Protein AF-S8DNJ2-F1 (afdb_monomer_lite)

Secondary structure (DSSP, 8-state):
-THHHHTT--HHHHHHHHTS-HHHHHHHHHHHHHHHHHHHHTT-HHHHHT--GGGT-

Foldseek 3Di:
DVCVVQPPDDPVLVVVVVVDDPVVVVVVVVVLVVQCVVCVVVVNNVRSVPDDSVVVD

pLDDT: mean 82.3, std 10.47, range [54.94, 96.69]

Radius of gyration: 12.94 Å; chains: 1; bounding box: 25×30×30 Å

Structure (mmCIF, N/CA/C/O backbone):
data_AF-S8DNJ2-F1
#
_entry.id   AF-S8DNJ2-F1
#
loop_
_atom_site.group_PDB
_atom_site.id
_atom_site.type_symbol
_atom_site.label_atom_id
_atom_site.label_alt_id
_atom_site.label_comp_id
_atom_site.label_asym_id
_atom_site.label_entity_id
_atom_site.label_seq_id
_atom_site.pdbx_PDB_ins_code
_atom_site.Cartn_x
_atom_site.Cartn_y
_atom_site.Cartn_z
_atom_site.occupancy
_atom_site.B_iso_or_equiv
_atom_site.auth_seq_id
_atom_site.auth_comp_id
_atom_site.auth_asym_id
_atom_site.auth_atom_id
_atom_site.pdbx_PDB_model_num
ATOM 1 N N . ASP A 1 1 ? 1.944 -21.100 -9.484 1.00 57.41 1 ASP 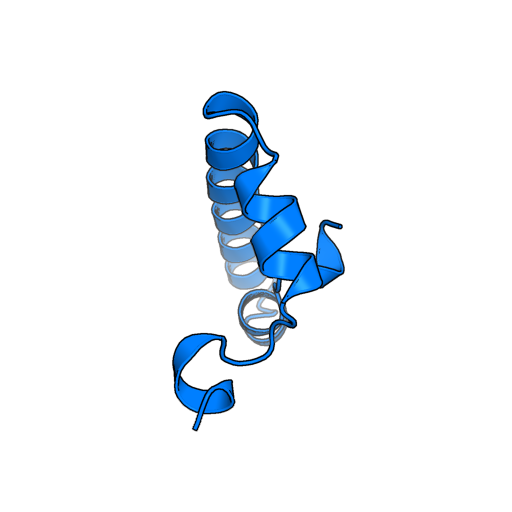A N 1
ATOM 2 C CA . ASP A 1 1 ? 0.932 -20.296 -10.200 1.00 57.41 1 ASP A CA 1
ATOM 3 C C . ASP A 1 1 ? 1.183 -18.817 -9.963 1.00 57.41 1 ASP A C 1
ATOM 5 O O . ASP A 1 1 ? 1.378 -18.436 -8.820 1.00 57.41 1 ASP A O 1
ATOM 9 N N . GLU A 1 2 ? 1.190 -17.979 -11.000 1.00 54.94 2 GLU A N 1
ATOM 10 C CA . GLU A 1 2 ? 1.474 -16.528 -10.901 1.00 54.94 2 GLU A CA 1
ATOM 11 C C . GLU A 1 2 ? 0.551 -15.788 -9.907 1.00 54.94 2 GLU A C 1
ATOM 13 O O . GLU A 1 2 ? 0.975 -14.855 -9.225 1.00 54.94 2 GLU A O 1
ATOM 18 N N . ARG A 1 3 ? -0.675 -16.292 -9.710 1.00 55.38 3 ARG A N 1
ATOM 19 C CA . ARG A 1 3 ? -1.624 -15.811 -8.689 1.00 55.38 3 ARG A CA 1
ATOM 20 C C . ARG A 1 3 ? -1.134 -15.954 -7.246 1.00 55.38 3 ARG A C 1
ATOM 22 O O . ARG A 1 3 ? -1.549 -15.176 -6.395 1.00 55.38 3 ARG A O 1
ATOM 29 N N . SER A 1 4 ? -0.259 -16.916 -6.939 1.00 65.06 4 SER A N 1
ATOM 30 C CA . SER A 1 4 ? 0.242 -17.082 -5.567 1.00 65.06 4 SER A CA 1
ATOM 31 C C . SER A 1 4 ? 1.256 -16.007 -5.171 1.00 65.06 4 SER A C 1
ATOM 33 O O . SER A 1 4 ? 1.528 -15.849 -3.987 1.00 65.06 4 SER A O 1
ATOM 35 N N . ILE A 1 5 ? 1.839 -15.303 -6.148 1.00 73.69 5 ILE A N 1
ATOM 36 C CA . ILE A 1 5 ? 2.880 -14.290 -5.925 1.00 73.69 5 ILE A CA 1
ATOM 37 C C . ILE A 1 5 ? 2.258 -12.892 -5.813 1.00 73.69 5 ILE A C 1
ATOM 39 O O . ILE A 1 5 ? 2.675 -12.102 -4.972 1.00 73.69 5 ILE A O 1
ATOM 43 N N . LEU A 1 6 ? 1.247 -12.598 -6.636 1.00 72.19 6 LEU A N 1
ATOM 44 C CA . LEU A 1 6 ? 0.644 -11.264 -6.753 1.00 72.19 6 LEU A CA 1
ATOM 45 C C . LEU A 1 6 ? -0.539 -11.026 -5.796 1.00 72.19 6 LEU A C 1
ATOM 47 O O . LEU A 1 6 ? -0.945 -9.881 -5.571 1.00 72.19 6 LEU A O 1
ATOM 51 N N . GLY A 1 7 ? -1.077 -12.092 -5.196 1.00 80.44 7 GLY A N 1
ATOM 52 C CA . GLY A 1 7 ? -2.277 -12.014 -4.368 1.00 80.44 7 GLY A CA 1
ATOM 53 C C . GLY A 1 7 ? -3.485 -11.573 -5.196 1.00 80.44 7 GLY A C 1
ATOM 54 O O . GLY A 1 7 ? -3.751 -12.143 -6.250 1.00 80.44 7 GLY A O 1
ATOM 55 N N . ASP A 1 8 ? -4.200 -10.558 -4.711 1.00 80.06 8 ASP A N 1
ATOM 56 C CA . ASP A 1 8 ? -5.406 -10.004 -5.352 1.00 80.06 8 ASP A CA 1
ATOM 57 C C . ASP A 1 8 ? -5.098 -8.894 -6.383 1.00 80.06 8 ASP A C 1
ATOM 59 O O . ASP A 1 8 ? -6.010 -8.247 -6.893 1.00 80.06 8 ASP A O 1
ATOM 63 N N . ASN A 1 9 ? -3.814 -8.641 -6.664 1.00 82.50 9 ASN A N 1
ATOM 64 C CA . ASN A 1 9 ? -3.362 -7.596 -7.588 1.00 82.50 9 ASN A CA 1
AT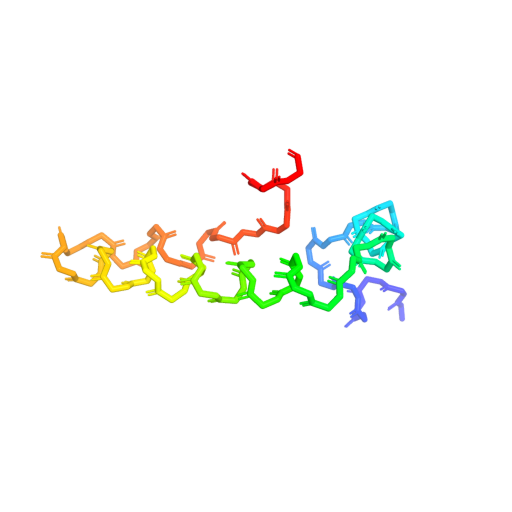OM 65 C C . ASN A 1 9 ? -3.084 -8.176 -8.982 1.00 82.50 9 ASN A C 1
ATOM 67 O O . ASN A 1 9 ? -2.662 -9.329 -9.102 1.00 82.50 9 ASN A O 1
ATOM 71 N N . ASP A 1 10 ? -3.264 -7.363 -10.023 1.00 85.06 10 ASP A N 1
ATOM 72 C CA . ASP A 1 10 ? -2.865 -7.714 -11.390 1.00 85.06 10 ASP A CA 1
ATOM 73 C C . ASP A 1 10 ? -1.447 -7.202 -11.713 1.00 85.06 10 ASP A C 1
ATOM 75 O O . ASP A 1 10 ? -0.863 -6.387 -10.993 1.00 85.06 10 ASP A O 1
ATOM 79 N N . VAL A 1 11 ? -0.879 -7.666 -12.826 1.00 87.69 11 VAL A N 1
ATOM 80 C CA . VAL A 1 11 ? 0.436 -7.258 -13.336 1.00 87.69 11 VAL A CA 1
ATOM 81 C C . VAL A 1 11 ? 0.510 -5.743 -13.539 1.00 87.69 11 VAL A C 1
ATOM 83 O O . VAL A 1 11 ? 1.527 -5.132 -13.212 1.00 87.69 11 VAL A O 1
ATOM 86 N N . ASP A 1 12 ? -0.572 -5.118 -14.008 1.00 87.62 12 ASP A N 1
ATOM 87 C CA . ASP A 1 12 ? -0.642 -3.664 -14.182 1.00 87.62 12 ASP A CA 1
ATOM 88 C C . ASP A 1 12 ? -0.534 -2.895 -12.858 1.00 87.62 12 ASP A C 1
ATOM 90 O O . ASP A 1 12 ? 0.016 -1.793 -12.830 1.00 87.62 12 ASP A O 1
ATOM 94 N N . ASP A 1 13 ? -1.030 -3.462 -11.756 1.00 85.12 13 ASP A N 1
ATOM 95 C CA . ASP A 1 13 ? -0.953 -2.822 -10.441 1.00 85.12 13 ASP A CA 1
ATOM 96 C C . ASP A 1 13 ? 0.485 -2.853 -9.908 1.00 85.12 13 ASP A C 1
ATOM 98 O O . ASP A 1 13 ? 0.953 -1.879 -9.316 1.00 85.12 13 ASP A O 1
ATOM 102 N N . VAL A 1 14 ? 1.222 -3.936 -10.183 1.00 85.25 14 VAL A N 1
ATOM 103 C CA . VAL A 1 14 ? 2.660 -4.019 -9.885 1.00 85.25 14 VAL A CA 1
ATOM 104 C C . VAL A 1 14 ? 3.458 -3.078 -10.774 1.00 85.25 14 VAL A C 1
ATOM 106 O O . VAL A 1 14 ? 4.329 -2.370 -10.277 1.00 85.25 14 VAL A O 1
ATOM 109 N N . HIS A 1 15 ? 3.150 -3.026 -12.070 1.00 89.38 15 HIS A N 1
ATOM 110 C CA . HIS A 1 15 ? 3.814 -2.108 -12.990 1.00 89.38 15 HIS A CA 1
ATOM 111 C C . HIS A 1 15 ? 3.609 -0.646 -12.568 1.00 89.38 15 HIS A C 1
ATOM 113 O O . HIS A 1 15 ? 4.562 0.132 -12.551 1.00 89.38 15 HIS A O 1
ATOM 119 N N . TRP A 1 16 ? 2.388 -0.278 -12.169 1.00 91.19 16 TRP A N 1
ATOM 120 C CA . TRP A 1 16 ? 2.098 1.037 -11.601 1.00 91.19 16 TRP A CA 1
ATOM 121 C C . TRP A 1 16 ? 2.891 1.289 -10.314 1.00 91.19 16 TRP A C 1
ATOM 123 O O . TRP A 1 16 ? 3.558 2.316 -10.220 1.00 91.19 16 TRP A O 1
ATOM 133 N N . LEU A 1 17 ? 2.906 0.347 -9.365 1.00 89.25 17 LEU A N 1
ATOM 134 C CA . LEU A 1 17 ? 3.671 0.491 -8.122 1.00 89.25 17 LEU A CA 1
ATOM 135 C C . LEU A 1 17 ? 5.173 0.696 -8.392 1.00 89.25 17 LEU A C 1
ATOM 137 O O . LEU A 1 17 ? 5.806 1.529 -7.752 1.00 89.25 17 LEU A O 1
ATOM 141 N N . CYS A 1 18 ? 5.733 -0.019 -9.372 1.00 90.81 18 CYS A N 1
ATOM 142 C CA . CYS A 1 18 ? 7.126 0.127 -9.801 1.00 90.81 18 CYS A CA 1
ATOM 143 C C . CYS A 1 18 ? 7.420 1.442 -10.542 1.00 90.81 18 CYS A C 1
ATOM 145 O O . CYS A 1 18 ? 8.589 1.774 -10.726 1.00 90.81 18 CYS A O 1
ATOM 147 N N . SER A 1 19 ? 6.394 2.173 -10.985 1.00 94.19 19 SER A N 1
ATOM 148 C CA . SER A 1 19 ? 6.550 3.479 -11.638 1.00 94.19 19 SER A CA 1
ATOM 149 C C . SER A 1 19 ? 6.630 4.652 -10.654 1.00 94.19 19 SER A C 1
ATOM 151 O O . SER A 1 19 ? 6.964 5.762 -11.063 1.00 94.19 19 SER A O 1
ATOM 153 N N . LEU A 1 20 ? 6.341 4.409 -9.372 1.00 94.69 20 LEU A N 1
ATOM 154 C CA . LEU A 1 20 ? 6.343 5.427 -8.325 1.00 94.69 20 LEU A CA 1
ATOM 155 C C . LEU A 1 20 ? 7.759 5.749 -7.839 1.00 94.69 20 LEU A C 1
ATOM 157 O O . LEU A 1 20 ? 8.630 4.883 -7.754 1.00 94.69 20 LEU A O 1
ATOM 161 N N . SER A 1 21 ? 7.967 7.004 -7.452 1.00 96.69 21 SER A N 1
ATOM 162 C CA . SER A 1 21 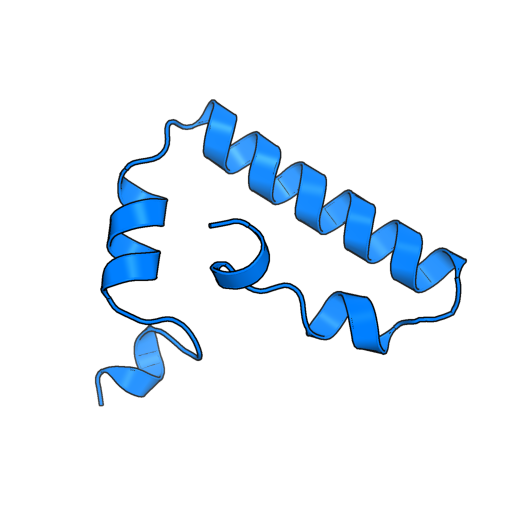? 9.148 7.425 -6.702 1.00 96.69 21 SER A CA 1
ATOM 163 C C . SER A 1 21 ? 9.112 6.933 -5.249 1.00 96.69 21 SER A C 1
ATOM 165 O O . SER A 1 21 ? 8.061 6.597 -4.704 1.00 96.69 21 SER A O 1
ATOM 167 N N . GLU A 1 22 ? 10.269 6.942 -4.583 1.00 95.25 22 GLU A N 1
ATOM 168 C CA . GLU A 1 22 ? 10.394 6.572 -3.164 1.00 95.25 22 GLU A CA 1
ATOM 169 C C . GLU A 1 22 ? 9.445 7.384 -2.268 1.00 95.25 22 GLU A C 1
ATOM 171 O O . GLU A 1 22 ? 8.724 6.816 -1.454 1.00 95.25 22 GLU A O 1
ATOM 176 N N . SER A 1 23 ? 9.351 8.700 -2.486 1.00 95.75 23 SER A N 1
ATOM 177 C CA . SER A 1 23 ? 8.462 9.574 -1.710 1.00 95.75 23 SER A CA 1
ATOM 178 C C . SER A 1 23 ? 6.975 9.276 -1.933 1.00 95.75 23 SER A C 1
ATOM 180 O O . SER A 1 23 ? 6.168 9.432 -1.018 1.00 95.75 23 SER A O 1
ATOM 182 N N . GLU A 1 24 ? 6.595 8.844 -3.137 1.00 95.00 24 GLU A N 1
ATOM 183 C CA . GLU A 1 24 ? 5.226 8.406 -3.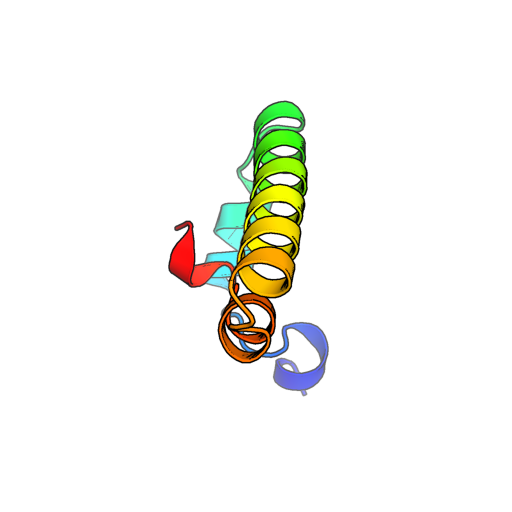425 1.00 95.00 24 GLU A CA 1
ATOM 184 C C . GLU A 1 24 ? 4.923 7.069 -2.740 1.00 95.00 24 GLU A C 1
ATOM 186 O O . GLU A 1 24 ? 3.849 6.907 -2.164 1.00 95.00 24 GLU A O 1
ATOM 191 N N . ILE A 1 25 ? 5.880 6.138 -2.717 1.00 93.56 25 ILE A N 1
ATOM 192 C CA . ILE A 1 25 ? 5.754 4.875 -1.978 1.00 93.56 25 ILE A CA 1
ATOM 193 C C . ILE A 1 25 ? 5.619 5.140 -0.470 1.00 93.56 25 ILE A C 1
ATOM 195 O O . ILE A 1 25 ? 4.723 4.583 0.171 1.00 93.56 25 ILE A O 1
ATOM 199 N N . ASP A 1 26 ? 6.437 6.029 0.093 1.00 93.62 26 ASP A N 1
ATOM 200 C CA . ASP A 1 26 ? 6.345 6.433 1.501 1.00 93.62 26 ASP A CA 1
ATOM 201 C C . ASP A 1 26 ? 4.979 7.043 1.833 1.00 93.62 26 ASP A C 1
ATOM 203 O O . ASP A 1 26 ? 4.374 6.722 2.863 1.00 93.62 26 ASP A O 1
ATOM 207 N N . LEU A 1 27 ? 4.444 7.878 0.936 1.00 93.31 27 LEU A N 1
ATOM 208 C CA . LEU A 1 27 ? 3.104 8.442 1.075 1.00 93.31 27 LEU A CA 1
ATOM 209 C C . LEU A 1 27 ? 2.033 7.343 1.106 1.00 93.31 27 LEU A C 1
ATOM 211 O O . LEU A 1 27 ? 1.140 7.392 1.955 1.00 93.31 27 LEU A O 1
ATOM 215 N N . LEU A 1 28 ? 2.122 6.335 0.233 1.00 91.00 28 LEU A N 1
ATOM 216 C CA . LEU A 1 28 ? 1.191 5.201 0.227 1.00 91.00 28 LEU A CA 1
ATOM 217 C C . LEU A 1 28 ? 1.242 4.403 1.539 1.00 91.00 28 LEU A C 1
ATOM 219 O O . LEU A 1 28 ? 0.198 4.006 2.068 1.00 91.00 28 LEU A O 1
ATOM 223 N N . ILE A 1 29 ? 2.436 4.195 2.099 1.00 90.06 29 ILE A N 1
ATOM 224 C CA . ILE A 1 29 ? 2.631 3.508 3.386 1.00 90.06 29 ILE A CA 1
ATOM 225 C C . ILE A 1 29 ? 2.016 4.321 4.536 1.00 90.06 29 ILE A C 1
ATOM 227 O O . ILE A 1 29 ? 1.295 3.770 5.382 1.00 90.06 29 ILE A O 1
ATOM 231 N N . ALA A 1 30 ? 2.258 5.633 4.561 1.00 92.38 30 ALA A N 1
ATOM 232 C CA . ALA A 1 30 ? 1.682 6.533 5.554 1.00 92.38 30 ALA A CA 1
ATOM 233 C C . ALA A 1 30 ? 0.148 6.556 5.462 1.00 92.38 30 ALA A C 1
ATOM 235 O O . ALA A 1 30 ? -0.537 6.407 6.477 1.00 92.38 30 ALA A O 1
ATOM 236 N N . LEU A 1 31 ? -0.398 6.653 4.247 1.00 89.81 31 LEU A N 1
ATOM 237 C CA . LEU A 1 31 ? -1.837 6.653 3.999 1.00 89.81 31 LEU A CA 1
ATOM 238 C C . LEU A 1 31 ? -2.498 5.359 4.489 1.00 89.81 31 LEU A C 1
ATOM 240 O O . LEU A 1 31 ? -3.505 5.411 5.197 1.00 89.81 31 LEU A O 1
ATOM 244 N N . LYS A 1 32 ? -1.899 4.200 4.191 1.00 88.12 32 LYS A N 1
ATOM 245 C CA . LYS A 1 32 ? -2.377 2.902 4.689 1.00 88.12 32 LYS A CA 1
ATOM 246 C C . LYS A 1 32 ? -2.438 2.866 6.218 1.00 88.12 32 LYS A C 1
ATOM 248 O O . LYS A 1 32 ? -3.399 2.351 6.789 1.00 88.12 32 LYS A O 1
ATOM 253 N N . SER A 1 33 ? -1.432 3.434 6.881 1.00 89.56 33 SER A N 1
ATOM 254 C CA . SER A 1 33 ? -1.372 3.509 8.344 1.00 89.56 33 SER A CA 1
ATOM 255 C C . SER A 1 33 ? -2.466 4.413 8.919 1.00 89.56 33 SER A C 1
ATOM 257 O O . SER A 1 33 ? -3.129 4.034 9.882 1.00 89.56 33 SER A O 1
ATOM 259 N N . VAL A 1 34 ? -2.716 5.571 8.299 1.00 89.19 34 VAL A N 1
ATOM 260 C CA . VAL A 1 34 ? -3.802 6.483 8.700 1.00 89.19 34 VAL A CA 1
ATOM 261 C C . VAL A 1 34 ? -5.163 5.811 8.551 1.00 89.19 34 VAL A C 1
ATOM 263 O O . VAL A 1 34 ? -5.952 5.830 9.490 1.00 89.19 34 VAL A O 1
ATOM 266 N N . ILE A 1 35 ? -5.426 5.164 7.414 1.00 86.06 35 ILE A N 1
ATOM 267 C CA . ILE A 1 35 ? -6.698 4.471 7.165 1.00 86.06 35 ILE A CA 1
ATOM 268 C C . ILE A 1 35 ? -6.918 3.356 8.185 1.00 86.06 35 ILE A C 1
ATOM 270 O O . ILE A 1 35 ? -8.016 3.236 8.728 1.00 86.06 35 ILE A O 1
ATOM 274 N N . LYS A 1 36 ? -5.875 2.574 8.491 1.00 85.94 36 LYS A N 1
ATOM 275 C CA . LYS A 1 36 ? -5.940 1.539 9.525 1.00 85.94 36 LYS A CA 1
ATOM 276 C C . LYS A 1 36 ? -6.301 2.137 10.888 1.00 85.94 36 LYS A C 1
ATOM 278 O O . LYS A 1 36 ? -7.241 1.665 11.520 1.00 85.94 36 LYS A O 1
ATOM 283 N N . ASN A 1 37 ? -5.616 3.200 11.302 1.00 87.94 37 ASN A N 1
ATOM 284 C CA . ASN A 1 37 ? -5.890 3.867 12.576 1.00 87.94 37 ASN A CA 1
ATOM 285 C C . ASN A 1 37 ? -7.311 4.455 12.618 1.00 87.94 37 ASN A C 1
ATOM 287 O O . ASN A 1 37 ? -7.991 4.359 13.636 1.00 87.94 37 ASN A O 1
ATOM 291 N N . CYS A 1 38 ? -7.787 5.035 11.513 1.00 86.12 38 CYS A N 1
ATOM 292 C CA . CYS A 1 38 ? -9.155 5.538 11.404 1.00 86.12 38 CYS A CA 1
ATOM 293 C C . CYS A 1 38 ? -10.187 4.413 11.522 1.00 86.12 38 CYS A C 1
ATOM 295 O O . CYS A 1 38 ? -11.159 4.568 12.252 1.00 86.12 38 CYS A O 1
ATOM 297 N N . ALA A 1 39 ? -9.972 3.285 10.847 1.00 86.50 39 ALA A N 1
ATOM 298 C CA . ALA A 1 39 ? -10.843 2.116 10.914 1.00 86.50 39 ALA A CA 1
ATOM 299 C C . ALA A 1 39 ? -10.909 1.515 12.328 1.00 86.50 39 ALA A C 1
ATOM 301 O O . ALA A 1 39 ? -11.988 1.145 12.788 1.00 86.50 39 ALA A O 1
ATOM 302 N N . GLU A 1 40 ? -9.780 1.454 13.036 1.00 86.06 40 GLU A N 1
ATOM 303 C CA . GLU A 1 40 ? -9.737 1.047 14.446 1.00 86.06 40 GLU A CA 1
ATOM 304 C C . GLU A 1 40 ? -10.504 2.042 15.333 1.00 86.06 40 GLU A C 1
ATOM 306 O O . GLU A 1 40 ? -11.327 1.637 16.152 1.00 86.06 40 GLU A O 1
ATOM 311 N N . ALA A 1 41 ? -10.311 3.348 15.124 1.00 88.06 41 ALA A N 1
ATOM 312 C CA . ALA A 1 41 ? -10.990 4.390 15.894 1.00 88.06 41 ALA A CA 1
ATOM 313 C C . ALA A 1 41 ? -12.514 4.431 15.669 1.00 88.06 41 ALA A C 1
ATOM 315 O O . ALA A 1 41 ? -13.260 4.764 16.589 1.00 88.06 41 ALA A O 1
ATOM 316 N N . THR A 1 42 ? -12.995 4.095 14.468 1.00 86.06 42 THR A N 1
ATOM 317 C CA . THR A 1 42 ? -14.431 4.076 14.132 1.00 86.06 42 THR A CA 1
ATOM 318 C C . THR A 1 42 ? -15.092 2.713 14.350 1.00 86.06 42 THR A C 1
ATOM 320 O O . THR A 1 42 ? -16.288 2.569 14.091 1.00 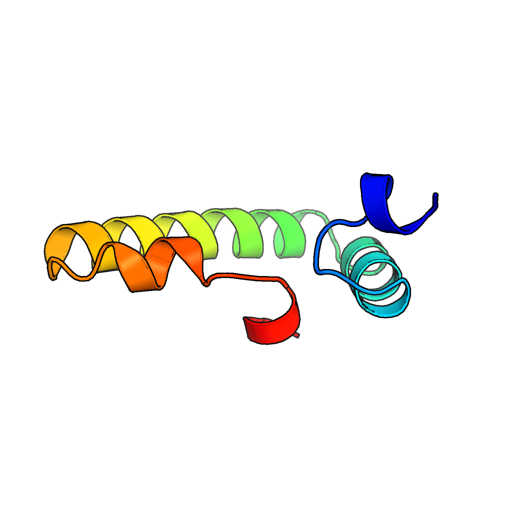86.06 42 THR A O 1
ATOM 323 N N . GLY A 1 43 ? -14.345 1.703 14.813 1.00 81.75 43 GLY A N 1
ATOM 324 C CA . GLY A 1 43 ? -14.841 0.333 14.969 1.00 81.75 43 GLY A CA 1
ATOM 325 C C . GLY A 1 43 ? -15.111 -0.382 13.637 1.00 81.75 43 GLY A C 1
ATOM 326 O O . GLY A 1 43 ? -15.749 -1.433 13.612 1.00 81.75 43 GLY A O 1
ATOM 327 N N . GLN A 1 44 ? -14.616 0.155 12.520 1.00 80.81 44 GLN A N 1
ATOM 328 C CA . GLN A 1 44 ? -14.778 -0.381 11.167 1.00 80.81 44 GLN A CA 1
ATOM 329 C C . GLN A 1 44 ? -13.564 -1.216 10.745 1.00 80.81 44 GLN A C 1
ATOM 331 O O . GLN A 1 44 ? -12.957 -0.979 9.704 1.00 80.81 44 GLN A O 1
ATOM 336 N N . HIS A 1 45 ? -13.222 -2.233 11.537 1.00 75.50 45 HIS A N 1
ATOM 337 C CA . HIS A 1 45 ? -12.039 -3.080 11.314 1.00 75.50 45 HIS A CA 1
ATOM 338 C C . HIS A 1 45 ? -12.011 -3.732 9.916 1.00 75.50 45 HIS A C 1
ATOM 340 O O . HIS A 1 45 ? -10.944 -3.938 9.340 1.00 75.50 45 HIS A O 1
ATOM 346 N N . ASP A 1 46 ? -13.186 -4.002 9.343 1.00 74.69 46 ASP A N 1
ATOM 347 C CA . ASP A 1 46 ? -13.351 -4.593 8.010 1.00 74.69 46 ASP A CA 1
ATOM 348 C C . ASP A 1 46 ? -12.939 -3.643 6.869 1.00 74.69 46 ASP A C 1
ATOM 350 O O . ASP A 1 46 ? -12.623 -4.076 5.765 1.00 74.69 46 ASP A O 1
ATOM 354 N N . LEU A 1 47 ? -12.908 -2.330 7.123 1.00 71.62 47 LEU A N 1
ATOM 355 C CA . LEU A 1 47 ? -12.482 -1.339 6.136 1.00 71.62 47 LEU A CA 1
ATOM 356 C C . LEU A 1 47 ? -10.955 -1.325 5.976 1.00 71.62 47 LEU A C 1
ATOM 358 O O . LEU A 1 47 ? -10.455 -1.153 4.867 1.00 71.62 47 LEU A O 1
ATOM 362 N N . ALA A 1 48 ? -10.212 -1.577 7.059 1.00 70.50 48 ALA A N 1
ATOM 363 C CA . ALA A 1 48 ? -8.754 -1.676 7.018 1.00 70.50 48 ALA A CA 1
ATOM 364 C C . ALA A 1 48 ? -8.268 -2.907 6.235 1.00 70.50 48 ALA A C 1
ATOM 366 O O .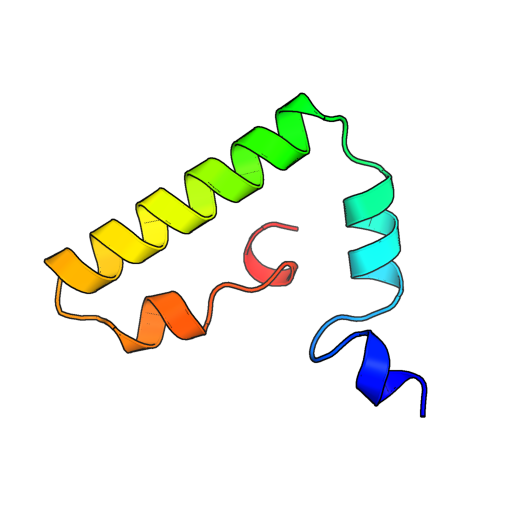 ALA A 1 48 ? -7.219 -2.846 5.596 1.00 70.50 48 ALA A O 1
ATOM 367 N N . SER A 1 49 ? -9.021 -4.014 6.266 1.00 69.75 49 SER A N 1
ATOM 368 C CA . SER A 1 49 ? -8.659 -5.244 5.544 1.00 69.75 49 SER A CA 1
ATOM 369 C C . SER A 1 49 ? -8.885 -5.139 4.032 1.00 69.75 49 SER A C 1
ATOM 371 O O . SER A 1 49 ? -8.261 -5.873 3.271 1.00 69.75 49 SER A O 1
ATOM 373 N N . LYS A 1 50 ? -9.739 -4.205 3.593 1.00 73.69 50 LYS A N 1
ATOM 374 C CA . LYS A 1 50 ? -10.089 -3.995 2.180 1.00 73.69 50 LYS A CA 1
ATOM 375 C C . LYS A 1 50 ? -9.155 -3.048 1.438 1.00 73.69 50 LYS A C 1
ATOM 377 O O . LYS A 1 50 ? -9.280 -2.932 0.224 1.00 73.69 50 LYS A O 1
ATOM 382 N N . PHE A 1 51 ? -8.231 -2.384 2.135 1.00 72.06 51 PHE A N 1
ATOM 383 C CA . PHE A 1 51 ? -7.292 -1.468 1.496 1.00 72.06 51 PHE A CA 1
ATOM 384 C C . PHE A 1 51 ? -6.347 -2.222 0.549 1.00 72.06 51 PHE A C 1
ATOM 386 O O . PHE A 1 51 ? -5.466 -2.963 0.992 1.00 72.06 51 PHE A O 1
ATOM 393 N N . ASN A 1 52 ? -6.520 -2.009 -0.755 1.00 73.06 52 ASN A N 1
ATOM 394 C CA . ASN A 1 52 ? -5.713 -2.604 -1.819 1.00 73.06 52 ASN A CA 1
ATOM 395 C C . ASN A 1 52 ? -5.206 -1.528 -2.796 1.00 73.06 52 ASN A C 1
ATOM 397 O O . ASN A 1 52 ? -5.662 -0.385 -2.764 1.00 73.06 52 ASN A O 1
ATOM 401 N N . LEU A 1 53 ? -4.250 -1.885 -3.663 1.00 69.06 53 LEU A N 1
ATOM 402 C CA . LEU A 1 53 ? -3.645 -0.938 -4.614 1.00 69.06 53 LEU A CA 1
ATOM 403 C C . LEU A 1 53 ? -4.683 -0.332 -5.567 1.00 69.06 53 LEU A C 1
ATOM 405 O O . LEU A 1 53 ? -4.595 0.843 -5.912 1.00 69.06 53 LEU A O 1
ATOM 409 N N . ARG A 1 54 ? -5.730 -1.092 -5.900 1.00 71.94 54 ARG A N 1
ATOM 410 C CA . ARG A 1 54 ? -6.844 -0.639 -6.738 1.00 71.94 54 ARG A CA 1
ATOM 411 C C . ARG A 1 54 ? -7.663 0.499 -6.115 1.00 71.94 54 ARG A C 1
ATOM 413 O O . ARG A 1 54 ? -8.336 1.213 -6.844 1.00 71.94 54 ARG A O 1
ATOM 420 N N . MET A 1 55 ? -7.631 0.675 -4.794 1.00 76.12 55 MET A N 1
ATOM 421 C CA . MET A 1 55 ? -8.275 1.817 -4.133 1.00 76.12 55 MET A CA 1
ATOM 422 C C . MET A 1 55 ? -7.472 3.116 -4.250 1.00 76.12 55 MET A C 1
ATOM 424 O O . MET A 1 55 ? -8.022 4.177 -3.960 1.00 76.12 55 MET A O 1
ATOM 428 N N . VAL A 1 56 ? -6.186 3.036 -4.604 1.00 74.56 56 VAL A N 1
ATOM 429 C CA . VAL A 1 56 ? -5.287 4.199 -4.662 1.00 74.56 56 VAL A CA 1
ATOM 430 C C . VAL A 1 56 ? -4.859 4.550 -6.087 1.00 74.56 56 VAL A C 1
ATOM 432 O O . VAL A 1 56 ? -4.486 5.694 -6.334 1.00 74.56 56 VAL A O 1
ATOM 435 N N . ARG A 1 57 ? -4.920 3.580 -7.003 1.00 67.81 57 ARG A N 1
ATOM 436 C CA . ARG A 1 57 ? -4.727 3.768 -8.442 1.00 67.81 57 ARG A CA 1
ATOM 437 C C . ARG A 1 57 ? -5.858 4.572 -9.086 1.00 67.81 57 ARG A C 1
ATOM 439 O O . ARG A 1 57 ? -7.034 4.339 -8.729 1.00 67.81 57 ARG A O 1
#

Sequence (57 aa):
DERSILGDNDVDDVHWLCSLSESEIDLLIALKSVIKNCAEATGQHDLASKFNLRMVR

Organism: NCBI:txid192259